Protein AF-A0A151RSN2-F1 (afdb_monomer_lite)

Sequence (93 aa):
MPSFWRNVVYILKVTTPLVKVLRLVDGKKKPSIGYIYEAMDKEKKASIKSFNNNETKYKAMFKIVNRRWDVQLHHPLRAAGHFLNPEMFYENP

Secondary structure (DSSP, 8-state):
-HHHHHHHHHHHHHHHHHHHHHHHHH-TTS-GGGTHHHHHHHHHHHHHHHTTT-GGGTHHHHHHHHHHIIIII--HHHHHHHHT-HHHH-S--

Radius of gyration: 15.26 Å; chains: 1; bounding box: 34×25×49 Å

Structure (mmCIF, N/CA/C/O backbone):
data_AF-A0A151RSN2-F1
#
_entry.id   AF-A0A151RSN2-F1
#
loop_
_atom_site.group_PDB
_atom_site.id
_atom_site.type_symbol
_atom_site.label_atom_id
_atom_site.label_alt_id
_atom_site.label_comp_id
_atom_site.label_asym_id
_atom_site.label_entity_id
_atom_site.label_seq_id
_atom_site.pdbx_PDB_ins_code
_atom_site.Cartn_x
_atom_site.Cartn_y
_atom_site.Cartn_z
_atom_site.occupancy
_atom_site.B_iso_or_equiv
_atom_site.auth_seq_id
_atom_site.auth_comp_id
_atom_site.auth_asym_id
_atom_site.auth_atom_id
_atom_site.pdbx_PDB_model_num
ATOM 1 N N . MET A 1 1 ? -18.308 -7.947 24.394 1.00 63.25 1 MET A N 1
ATOM 2 C CA . MET A 1 1 ? -18.075 -8.489 23.030 1.00 63.25 1 MET A CA 1
ATOM 3 C C . MET A 1 1 ? -18.074 -7.475 21.873 1.00 63.25 1 MET A C 1
ATOM 5 O O . MET A 1 1 ? -17.347 -7.736 20.920 1.00 63.25 1 MET A O 1
ATOM 9 N N . PRO A 1 2 ? -18.778 -6.321 21.896 1.00 80.00 2 PRO A N 1
ATOM 10 C CA . PRO A 1 2 ? -18.766 -5.374 20.765 1.00 80.00 2 PRO A CA 1
ATOM 11 C C . PRO A 1 2 ? -17.386 -4.796 20.411 1.00 80.00 2 PRO A C 1
ATOM 13 O O . PRO A 1 2 ? -17.152 -4.396 19.274 1.00 80.00 2 PRO A O 1
ATOM 16 N N . SER A 1 3 ? -16.472 -4.734 21.381 1.00 91.44 3 SER A N 1
ATOM 17 C CA . SER A 1 3 ? -15.090 -4.283 21.189 1.00 91.44 3 SER A CA 1
ATOM 18 C C . SER A 1 3 ? -14.249 -5.279 20.388 1.00 91.44 3 SER A C 1
ATOM 20 O O . SER A 1 3 ? -13.472 -4.859 19.536 1.00 91.44 3 SER A O 1
ATOM 22 N N . PHE A 1 4 ? -14.445 -6.585 20.600 1.00 93.62 4 PHE A N 1
ATOM 23 C CA . PHE A 1 4 ? -13.713 -7.634 19.891 1.00 93.62 4 PHE A CA 1
ATOM 24 C C . PHE A 1 4 ? -13.937 -7.536 18.379 1.00 93.62 4 PHE A C 1
ATOM 26 O O . PHE A 1 4 ? -12.990 -7.333 17.624 1.00 93.62 4 PHE A O 1
ATOM 33 N N . TRP A 1 5 ? -15.197 -7.567 17.938 1.00 95.38 5 TRP A N 1
ATOM 34 C CA . TRP A 1 5 ? -15.536 -7.490 16.513 1.00 95.38 5 TRP A CA 1
ATOM 35 C C . TRP A 1 5 ? -15.094 -6.179 15.865 1.00 95.38 5 TRP A C 1
ATOM 37 O O . TRP A 1 5 ? -14.630 -6.170 14.727 1.00 95.38 5 TRP A O 1
ATOM 47 N N . ARG A 1 6 ? -15.159 -5.069 16.606 1.00 91.44 6 ARG A N 1
ATOM 48 C CA . ARG A 1 6 ? -14.678 -3.765 16.132 1.00 91.44 6 ARG A CA 1
ATOM 49 C C . ARG A 1 6 ? -13.168 -3.777 15.883 1.00 91.44 6 ARG A C 1
ATOM 51 O O . ARG A 1 6 ? -12.722 -3.250 14.866 1.00 91.44 6 ARG A O 1
ATOM 58 N N . ASN A 1 7 ? -12.407 -4.423 16.766 1.00 91.44 7 ASN A N 1
ATOM 59 C CA . ASN A 1 7 ? -10.965 -4.601 16.610 1.00 91.44 7 ASN A CA 1
ATOM 60 C C . ASN A 1 7 ? -10.629 -5.553 15.457 1.00 91.44 7 ASN A C 1
ATOM 62 O O . ASN A 1 7 ? -9.719 -5.261 14.689 1.00 91.44 7 ASN A O 1
ATOM 66 N N . VAL A 1 8 ? -11.385 -6.641 15.277 1.00 93.94 8 VAL A N 1
ATOM 67 C CA . VAL A 1 8 ? -11.217 -7.550 14.129 1.00 93.94 8 VAL A CA 1
ATOM 68 C C . VAL A 1 8 ? -11.430 -6.803 12.812 1.00 93.94 8 VAL A C 1
ATOM 70 O O . VAL A 1 8 ? -10.574 -6.852 11.932 1.00 93.94 8 VAL A O 1
ATOM 73 N N . VAL A 1 9 ? -12.521 -6.040 12.691 1.00 91.06 9 VAL A N 1
ATOM 74 C CA . VAL A 1 9 ? -12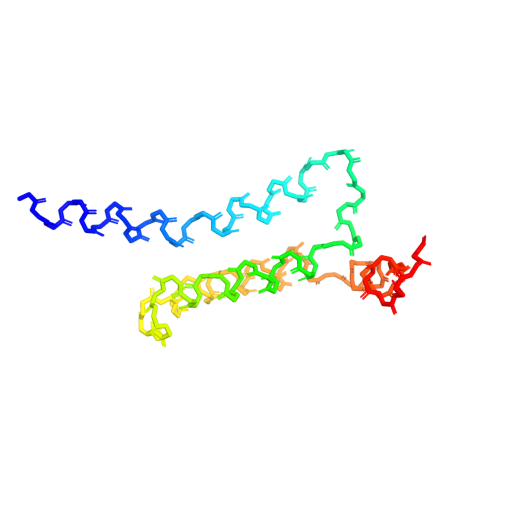.795 -5.219 11.500 1.00 91.06 9 VAL A CA 1
ATOM 75 C C . VAL A 1 9 ? -11.687 -4.194 11.271 1.00 91.06 9 VAL A C 1
ATOM 77 O O . VAL A 1 9 ? -11.266 -3.989 10.133 1.00 91.06 9 VAL A O 1
ATOM 80 N N . TYR A 1 10 ? -11.193 -3.559 12.335 1.00 89.81 10 TYR A N 1
ATOM 81 C CA . TYR A 1 10 ? -10.066 -2.639 12.243 1.00 89.81 10 TYR A CA 1
ATOM 82 C C . TYR A 1 10 ? -8.817 -3.336 11.691 1.00 89.81 10 TYR A C 1
ATOM 84 O O . TYR A 1 10 ? -8.274 -2.883 10.687 1.00 89.81 10 TYR A O 1
ATOM 92 N N . ILE A 1 11 ? -8.407 -4.465 12.277 1.00 89.88 11 ILE A N 1
ATOM 93 C CA . ILE A 1 11 ? -7.235 -5.230 11.832 1.00 89.88 11 ILE A CA 1
ATOM 94 C C . ILE A 1 11 ? -7.379 -5.612 10.360 1.00 89.88 11 ILE A C 1
ATOM 96 O O . ILE A 1 11 ? -6.463 -5.355 9.588 1.00 89.88 11 ILE A O 1
ATOM 100 N N . LEU A 1 12 ? -8.535 -6.138 9.945 1.00 90.62 12 LEU A N 1
ATOM 101 C CA . LEU A 1 12 ? -8.782 -6.514 8.552 1.00 90.62 12 LEU A CA 1
ATOM 102 C C . LEU A 1 12 ? -8.644 -5.325 7.594 1.00 90.62 12 LEU A C 1
ATOM 104 O O . LEU A 1 12 ? -8.005 -5.459 6.550 1.00 90.62 12 LEU A O 1
ATOM 108 N N . LYS A 1 13 ? -9.190 -4.155 7.947 1.00 87.44 13 LYS A N 1
ATOM 109 C CA . LYS A 1 13 ? -9.046 -2.934 7.135 1.00 87.44 13 LYS A CA 1
ATOM 110 C C . LYS A 1 13 ? -7.591 -2.480 7.016 1.00 87.44 13 LYS A C 1
ATOM 112 O O . LYS A 1 13 ? -7.201 -1.971 5.972 1.00 87.44 13 LYS A O 1
ATOM 117 N N . VAL A 1 14 ? -6.795 -2.683 8.064 1.00 85.25 14 VAL A N 1
ATOM 118 C CA . VAL A 1 14 ? -5.376 -2.308 8.104 1.00 85.25 14 VAL A CA 1
ATOM 119 C C . VAL A 1 14 ? -4.489 -3.306 7.346 1.00 85.25 14 VAL A C 1
ATOM 121 O O . VAL A 1 14 ? -3.562 -2.892 6.653 1.00 85.25 14 VAL A O 1
ATOM 124 N N . THR A 1 15 ? -4.743 -4.612 7.459 1.00 85.31 15 THR A N 1
ATOM 125 C CA . THR A 1 15 ? -3.856 -5.661 6.922 1.00 85.31 15 THR A CA 1
ATOM 126 C C . THR A 1 15 ? -4.186 -6.070 5.491 1.00 85.31 15 THR A C 1
ATOM 128 O O . THR A 1 15 ? -3.274 -6.412 4.739 1.00 85.31 15 THR A O 1
ATOM 131 N N . THR A 1 16 ? -5.455 -6.002 5.076 1.00 86.44 16 THR A N 1
ATOM 132 C CA . THR A 1 16 ? -5.879 -6.390 3.717 1.00 86.44 16 THR A CA 1
ATOM 133 C C . THR A 1 16 ? -5.117 -5.645 2.610 1.00 86.44 16 THR A C 1
ATOM 135 O O . THR A 1 16 ? -4.639 -6.316 1.692 1.00 86.44 16 THR A O 1
ATOM 138 N N . PRO A 1 17 ? -4.934 -4.309 2.679 1.00 83.19 17 PRO A N 1
ATOM 139 C CA . PRO A 1 17 ? -4.161 -3.572 1.677 1.00 83.19 17 PRO A CA 1
ATOM 140 C C . PRO A 1 17 ? -2.716 -4.083 1.562 1.00 83.19 17 PRO A C 1
ATOM 142 O O . PRO A 1 17 ? -2.206 -4.295 0.464 1.00 83.19 17 PRO A O 1
ATOM 145 N N . LEU A 1 18 ? -2.073 -4.374 2.700 1.00 81.62 18 LEU A N 1
ATOM 146 C CA . LEU A 1 18 ? -0.698 -4.875 2.744 1.00 81.62 18 LEU A CA 1
ATOM 147 C C . LEU A 1 18 ? -0.571 -6.257 2.090 1.00 81.62 18 LEU A C 1
ATOM 149 O O . LEU A 1 18 ? 0.322 -6.478 1.274 1.00 81.62 18 LEU A O 1
ATOM 153 N N . VAL A 1 19 ? -1.484 -7.176 2.416 1.00 86.81 19 VAL A N 1
ATOM 154 C CA . VAL A 1 19 ? -1.489 -8.534 1.849 1.00 86.81 19 VAL A CA 1
ATOM 155 C C . VAL A 1 19 ? -1.684 -8.497 0.333 1.00 86.81 19 VAL A C 1
ATOM 157 O O . VAL A 1 19 ? -1.041 -9.262 -0.382 1.00 86.81 19 VAL A O 1
ATOM 160 N N . LYS A 1 20 ? -2.524 -7.591 -0.180 1.00 84.69 20 LYS A N 1
ATOM 161 C CA . LYS A 1 20 ? -2.736 -7.436 -1.626 1.00 84.69 20 LYS A CA 1
ATOM 162 C C . LYS A 1 20 ? -1.484 -6.957 -2.360 1.00 84.69 20 LYS A C 1
ATOM 164 O O . LYS A 1 20 ? -1.139 -7.553 -3.379 1.00 84.69 20 LYS A O 1
ATOM 169 N N . VAL A 1 21 ? -0.780 -5.951 -1.830 1.00 83.00 21 VAL A N 1
ATOM 170 C CA . VAL A 1 21 ? 0.493 -5.486 -2.412 1.00 83.00 21 VAL A CA 1
ATOM 171 C C . VAL A 1 21 ? 1.529 -6.610 -2.402 1.00 83.00 21 VAL A C 1
ATOM 173 O O . VAL A 1 21 ? 2.139 -6.888 -3.430 1.00 83.00 21 VAL A O 1
ATOM 176 N N . LEU A 1 22 ? 1.691 -7.310 -1.274 1.00 82.69 22 LEU A N 1
ATOM 177 C CA . LEU A 1 22 ? 2.649 -8.416 -1.162 1.00 82.69 22 LEU A CA 1
ATOM 178 C C . LEU A 1 22 ? 2.341 -9.551 -2.144 1.00 82.69 22 LEU A C 1
ATOM 180 O O . LEU A 1 22 ? 3.245 -10.055 -2.805 1.00 82.69 22 LEU A O 1
ATOM 184 N N . ARG A 1 23 ? 1.062 -9.906 -2.303 1.00 85.12 23 ARG A N 1
ATOM 185 C CA . ARG A 1 23 ? 0.632 -10.950 -3.241 1.00 85.12 23 ARG A CA 1
ATOM 186 C C . ARG A 1 23 ? 0.908 -10.582 -4.700 1.00 85.12 23 ARG A C 1
ATOM 188 O O . ARG A 1 23 ? 1.168 -11.473 -5.501 1.00 85.12 23 ARG A O 1
ATOM 195 N N . LEU A 1 24 ? 0.862 -9.296 -5.048 1.00 81.88 24 LEU A N 1
ATOM 196 C CA . LEU A 1 24 ? 1.233 -8.813 -6.380 1.00 81.88 24 LEU A CA 1
ATOM 197 C C . LEU A 1 24 ? 2.749 -8.880 -6.612 1.00 81.88 24 LEU A C 1
ATOM 199 O O . LEU A 1 24 ? 3.178 -9.184 -7.719 1.00 81.88 24 LEU A O 1
ATOM 203 N N . VAL A 1 25 ? 3.556 -8.641 -5.575 1.00 74.81 25 VAL A N 1
ATOM 204 C CA . VAL A 1 25 ? 5.022 -8.738 -5.665 1.00 74.81 25 VAL A CA 1
ATOM 205 C C . VAL A 1 25 ? 5.501 -10.184 -5.778 1.00 74.81 25 VAL A C 1
ATOM 207 O O . VAL A 1 25 ? 6.426 -10.452 -6.543 1.00 74.81 25 VAL A O 1
ATOM 210 N N . ASP A 1 26 ? 4.864 -11.098 -5.045 1.00 79.38 26 ASP A N 1
ATOM 211 C CA . ASP A 1 26 ? 5.221 -12.524 -4.993 1.00 79.38 26 ASP A CA 1
ATOM 212 C C . ASP A 1 26 ? 4.566 -13.355 -6.116 1.00 79.38 26 ASP A C 1
ATOM 214 O O . ASP A 1 26 ? 5.009 -14.448 -6.477 1.00 79.38 26 ASP A O 1
ATOM 218 N N . GLY A 1 27 ? 3.497 -12.828 -6.717 1.00 72.31 27 GLY A N 1
ATOM 219 C CA . GLY A 1 27 ? 2.777 -13.469 -7.807 1.00 72.31 27 GLY A CA 1
ATOM 220 C C . GLY A 1 27 ? 3.613 -13.546 -9.083 1.00 72.31 27 GLY A C 1
ATOM 221 O O . GLY A 1 27 ? 3.530 -12.662 -9.926 1.00 72.31 27 GLY A O 1
ATOM 222 N N . LYS A 1 28 ? 4.327 -14.659 -9.292 1.00 65.81 28 LYS A N 1
ATOM 223 C CA . LYS A 1 28 ? 5.157 -14.953 -10.486 1.00 65.81 28 LYS A CA 1
ATOM 224 C C . LYS A 1 28 ? 4.426 -14.904 -11.846 1.00 65.81 28 LYS A C 1
ATOM 226 O O . LYS A 1 28 ? 5.042 -15.164 -12.871 1.00 65.81 28 LYS A O 1
ATOM 231 N N . LYS A 1 29 ? 3.116 -14.621 -11.872 1.00 69.69 29 LYS A N 1
ATOM 232 C CA . LYS A 1 29 ? 2.281 -14.597 -13.087 1.00 69.69 29 LYS A CA 1
ATOM 233 C C . LYS A 1 29 ? 2.463 -13.335 -13.937 1.00 69.69 29 LYS A C 1
ATOM 235 O O . LYS A 1 29 ? 2.278 -13.414 -15.144 1.00 69.69 29 LYS A O 1
ATOM 240 N N . LYS A 1 30 ? 2.782 -12.186 -13.330 1.00 69.38 30 LYS A N 1
ATOM 241 C CA . LYS A 1 30 ? 3.071 -10.923 -14.033 1.00 69.38 30 LYS A CA 1
ATOM 242 C C . LYS A 1 30 ? 4.352 -10.299 -13.463 1.00 69.38 30 LYS A C 1
ATOM 244 O O . LYS A 1 30 ? 4.605 -10.466 -12.270 1.00 69.38 30 LYS A O 1
ATOM 249 N N . PRO A 1 31 ? 5.154 -9.569 -14.261 1.00 72.56 31 PRO A N 1
ATOM 250 C CA . PRO A 1 31 ? 6.344 -8.891 -13.755 1.00 72.56 31 PRO A CA 1
ATOM 251 C C . PRO A 1 31 ? 5.956 -7.844 -12.706 1.00 72.56 31 PRO A C 1
ATOM 253 O O . PRO A 1 31 ? 5.399 -6.801 -13.033 1.00 72.56 31 PRO A O 1
ATOM 256 N N . SER A 1 32 ? 6.259 -8.092 -11.432 1.00 77.88 32 SER A N 1
ATOM 257 C CA . SER A 1 32 ? 5.869 -7.191 -10.337 1.00 77.88 32 SER A CA 1
ATOM 258 C C . SER A 1 32 ? 6.529 -5.809 -10.413 1.00 77.88 32 SER A C 1
ATOM 260 O O . SER A 1 32 ? 5.973 -4.823 -9.928 1.00 77.88 32 SER A O 1
ATOM 262 N N . ILE A 1 33 ? 7.688 -5.729 -11.070 1.00 82.50 33 ILE A N 1
ATOM 263 C CA . ILE A 1 33 ? 8.503 -4.521 -11.237 1.00 82.50 33 ILE A CA 1
ATOM 264 C C . ILE A 1 33 ? 7.717 -3.352 -11.862 1.00 82.50 33 ILE A C 1
ATOM 266 O O . ILE A 1 33 ? 7.899 -2.224 -11.417 1.00 82.50 33 ILE A O 1
ATOM 270 N N . GLY A 1 34 ? 6.812 -3.604 -12.816 1.00 84.81 34 GLY A N 1
ATOM 271 C CA . GLY A 1 34 ? 6.053 -2.549 -13.510 1.00 84.81 34 GLY A CA 1
ATOM 272 C C . GLY A 1 34 ? 4.772 -2.072 -12.815 1.00 84.81 34 GLY A C 1
ATOM 273 O O . GLY A 1 34 ? 4.176 -1.077 -13.222 1.00 84.81 34 GLY A O 1
ATOM 274 N N . TYR A 1 35 ? 4.328 -2.774 -11.770 1.00 86.06 35 TYR A N 1
ATOM 275 C CA . TYR A 1 35 ? 2.993 -2.587 -11.182 1.00 86.06 35 TYR A CA 1
ATOM 276 C C . TYR A 1 35 ? 3.027 -2.250 -9.693 1.00 86.06 35 TYR A C 1
ATOM 278 O O . TYR A 1 35 ? 2.013 -1.856 -9.122 1.00 86.06 35 TYR A O 1
ATOM 286 N N . ILE A 1 36 ? 4.178 -2.416 -9.039 1.00 86.75 36 ILE A N 1
ATOM 287 C CA . ILE A 1 36 ? 4.288 -2.293 -7.585 1.00 86.75 36 ILE A CA 1
ATOM 288 C C . ILE A 1 36 ? 3.954 -0.883 -7.068 1.00 86.75 36 ILE A C 1
ATOM 290 O O . ILE A 1 36 ? 3.355 -0.760 -6.000 1.00 86.75 36 ILE A O 1
ATOM 294 N N . TYR A 1 37 ? 4.296 0.165 -7.825 1.00 88.38 37 TYR A N 1
ATOM 295 C CA . TYR A 1 37 ? 3.980 1.556 -7.477 1.00 88.38 37 TYR A CA 1
ATOM 296 C C . TYR A 1 37 ? 2.474 1.820 -7.551 1.00 88.38 37 TYR A C 1
ATOM 298 O O . TYR A 1 37 ? 1.885 2.252 -6.560 1.00 88.38 37 TYR A O 1
ATOM 306 N N . GLU A 1 38 ? 1.844 1.463 -8.671 1.00 88.25 38 GLU A N 1
ATOM 307 C CA . GLU A 1 38 ?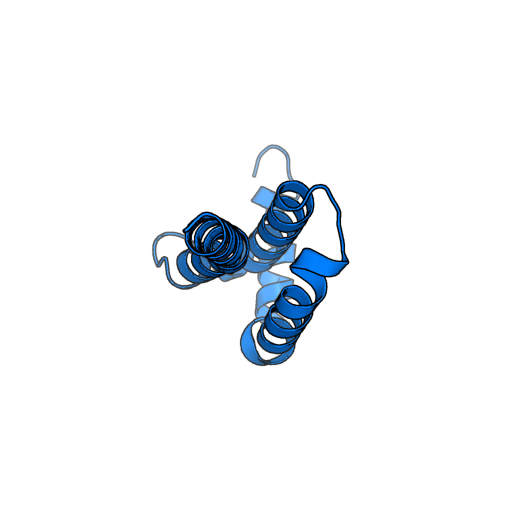 0.396 1.602 -8.866 1.00 88.25 38 GLU A CA 1
ATOM 308 C C . GLU A 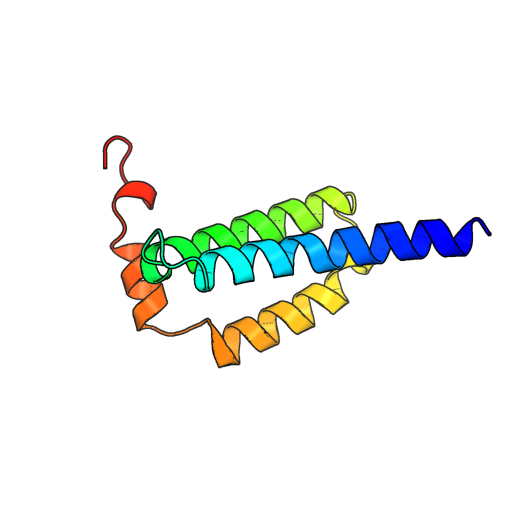1 38 ? -0.397 0.801 -7.823 1.00 88.25 38 GLU A C 1
ATOM 310 O O . GLU A 1 38 ? -1.332 1.301 -7.199 1.00 88.25 38 GLU A O 1
ATOM 315 N N . ALA A 1 39 ? 0.019 -0.441 -7.555 1.00 88.75 39 ALA A N 1
ATOM 316 C CA . ALA A 1 39 ? -0.609 -1.282 -6.543 1.00 88.75 39 ALA A CA 1
ATOM 317 C C . ALA A 1 39 ? -0.510 -0.663 -5.140 1.00 88.75 39 ALA A C 1
ATOM 319 O O . ALA A 1 39 ? -1.490 -0.657 -4.395 1.00 88.75 39 ALA A O 1
ATOM 320 N N . MET A 1 40 ? 0.658 -0.121 -4.779 1.00 89.69 40 MET A N 1
ATOM 321 C CA . MET A 1 40 ? 0.860 0.539 -3.491 1.00 89.69 40 MET A CA 1
ATOM 322 C C . MET A 1 40 ? -0.026 1.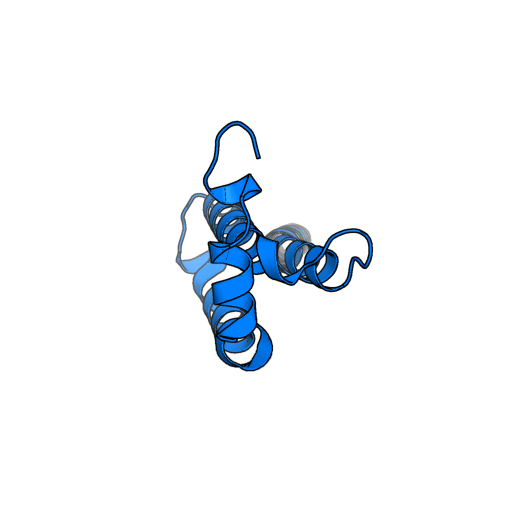783 -3.346 1.00 89.69 40 MET A C 1
ATOM 324 O O . MET A 1 40 ? -0.656 1.965 -2.302 1.00 89.69 40 MET A O 1
ATOM 328 N N . ASP A 1 41 ? -0.099 2.627 -4.376 1.00 90.00 41 ASP A N 1
ATOM 329 C CA . ASP A 1 41 ? -0.932 3.832 -4.360 1.00 90.00 41 ASP A CA 1
ATOM 330 C C . ASP A 1 41 ? -2.430 3.494 -4.275 1.00 90.00 41 ASP A C 1
ATOM 332 O O . ASP A 1 41 ? -3.144 3.991 -3.394 1.00 90.00 41 ASP A O 1
ATOM 336 N N . LYS A 1 42 ? -2.896 2.558 -5.108 1.00 91.06 42 LYS A N 1
ATOM 337 C CA . LYS A 1 42 ? -4.282 2.076 -5.105 1.00 91.06 42 LYS A CA 1
ATOM 338 C C . LYS A 1 42 ? -4.701 1.530 -3.743 1.00 91.06 42 LYS A C 1
ATOM 340 O O . LYS A 1 42 ? -5.772 1.879 -3.240 1.00 91.06 42 LYS A O 1
ATOM 345 N N . GLU A 1 43 ? -3.870 0.693 -3.126 1.00 90.50 43 GLU A N 1
ATOM 346 C CA . GLU A 1 43 ? -4.180 0.082 -1.832 1.00 90.50 43 GLU A CA 1
ATOM 347 C C . GLU A 1 43 ? -4.129 1.105 -0.682 1.00 90.50 43 GLU A C 1
ATOM 349 O O . GLU A 1 43 ? -4.989 1.073 0.206 1.00 90.50 43 GLU A O 1
ATOM 354 N N . LYS A 1 44 ? -3.225 2.097 -0.731 1.00 89.75 44 LYS A N 1
ATOM 355 C CA . LYS A 1 44 ? -3.251 3.248 0.192 1.00 89.75 44 LYS A CA 1
ATOM 356 C C . LYS A 1 44 ? -4.555 4.041 0.053 1.00 89.75 44 LYS A C 1
ATOM 358 O O . LYS A 1 44 ? -5.244 4.262 1.052 1.00 89.75 44 LYS A O 1
ATOM 363 N N . LYS A 1 45 ? -4.958 4.410 -1.167 1.00 91.75 45 LYS A N 1
ATOM 364 C CA . LYS A 1 45 ? -6.220 5.132 -1.427 1.00 91.75 45 LYS A CA 1
ATOM 365 C C . LYS A 1 45 ? -7.445 4.338 -0.959 1.00 91.75 45 LYS A C 1
ATOM 367 O O . LYS A 1 45 ? -8.346 4.905 -0.337 1.00 91.75 45 LYS A O 1
ATOM 372 N N . ALA A 1 46 ? -7.473 3.027 -1.199 1.00 90.56 46 ALA A N 1
ATOM 373 C CA . ALA A 1 46 ? -8.545 2.149 -0.731 1.00 90.56 46 ALA A CA 1
ATOM 374 C C . ALA A 1 46 ? -8.618 2.095 0.805 1.00 90.56 46 ALA A C 1
ATOM 376 O O . ALA A 1 46 ? -9.707 2.199 1.376 1.00 90.56 46 ALA A O 1
ATOM 377 N N . SER A 1 47 ? -7.468 2.007 1.481 1.00 88.88 47 SER A N 1
ATOM 378 C CA . SER A 1 47 ? -7.399 2.043 2.944 1.00 88.88 47 SER A CA 1
ATOM 379 C C . SER A 1 47 ? -7.956 3.353 3.504 1.00 88.88 47 SER A C 1
ATOM 381 O O . SER A 1 47 ? -8.787 3.312 4.411 1.00 88.88 47 SER A O 1
ATOM 383 N N . ILE A 1 48 ? -7.550 4.504 2.954 1.00 92.06 48 ILE A N 1
ATOM 384 C CA . ILE A 1 48 ? -8.031 5.832 3.376 1.00 92.06 48 ILE A CA 1
ATOM 385 C C . ILE A 1 48 ? -9.564 5.898 3.290 1.00 92.06 48 ILE A C 1
ATOM 387 O O . ILE A 1 48 ? -10.232 6.240 4.271 1.00 92.06 48 ILE A O 1
ATOM 391 N N . LYS A 1 49 ? -10.130 5.466 2.154 1.00 92.00 49 LYS A N 1
ATOM 392 C CA . LYS A 1 49 ? -11.585 5.403 1.953 1.00 92.00 49 LYS A CA 1
ATOM 393 C C . LYS A 1 49 ? -12.268 4.476 2.962 1.00 92.00 49 LYS A C 1
ATOM 395 O O . LYS A 1 49 ? -13.299 4.839 3.516 1.00 92.00 49 LYS A O 1
ATOM 400 N N . SER A 1 50 ? -11.676 3.320 3.276 1.00 90.50 50 SER A N 1
ATOM 401 C CA . SER A 1 50 ? -12.248 2.357 4.234 1.00 90.50 50 SER A CA 1
ATOM 402 C C . SER A 1 50 ? -12.370 2.894 5.671 1.00 90.50 50 SER A C 1
ATOM 404 O O . SER A 1 50 ? -13.172 2.384 6.466 1.00 90.50 50 SER A O 1
ATOM 406 N N . PHE A 1 51 ? -11.586 3.923 6.002 1.00 91.81 51 PHE A N 1
ATOM 407 C CA . PHE A 1 51 ? -11.611 4.633 7.280 1.00 91.81 51 PHE A CA 1
ATOM 408 C C . PHE A 1 51 ? -12.369 5.960 7.219 1.00 91.81 51 PHE A C 1
ATOM 410 O O . PHE A 1 51 ? -12.278 6.745 8.164 1.00 91.81 51 PHE A O 1
ATOM 417 N N . ASN A 1 52 ? -13.134 6.202 6.151 1.00 94.06 52 ASN A N 1
ATOM 418 C CA . ASN A 1 52 ? -13.871 7.444 5.920 1.00 94.06 52 ASN A CA 1
ATOM 419 C C . ASN A 1 52 ? -12.954 8.675 6.000 1.00 94.06 52 ASN A C 1
ATOM 421 O O . ASN A 1 52 ? -13.311 9.674 6.618 1.00 94.06 52 ASN A O 1
ATOM 425 N N . ASN A 1 53 ? -11.741 8.573 5.444 1.00 93.75 53 ASN A N 1
ATOM 426 C CA . ASN A 1 53 ? -10.723 9.629 5.464 1.00 93.75 53 ASN A CA 1
ATOM 427 C C . ASN A 1 53 ? -10.285 10.080 6.875 1.00 93.75 53 ASN A C 1
ATOM 429 O O . ASN A 1 53 ? -9.669 11.130 7.028 1.00 93.75 53 ASN A O 1
ATOM 433 N N . ASN A 1 54 ? -10.568 9.296 7.922 1.00 94.12 54 ASN A N 1
ATOM 434 C CA . ASN A 1 54 ? -10.132 9.623 9.275 1.00 94.12 54 ASN A CA 1
ATOM 435 C C . ASN A 1 54 ? -8.662 9.223 9.481 1.00 94.12 54 ASN A C 1
ATOM 437 O O . ASN A 1 54 ? -8.364 8.068 9.802 1.00 94.12 54 ASN A O 1
ATOM 441 N N . GLU A 1 55 ? -7.761 10.194 9.327 1.00 92.62 55 GLU A N 1
ATOM 442 C CA . GLU A 1 55 ? -6.306 10.009 9.399 1.00 92.62 55 GLU A CA 1
ATOM 443 C C . GLU A 1 55 ? -5.847 9.283 10.667 1.00 92.62 55 GLU A C 1
ATOM 445 O O . GLU A 1 55 ? -4.995 8.392 10.602 1.00 92.62 55 GLU A O 1
ATOM 450 N N . THR A 1 56 ? -6.463 9.584 11.814 1.00 93.38 56 THR A N 1
ATOM 451 C CA . THR A 1 56 ? -6.089 8.988 13.108 1.00 93.38 56 THR A CA 1
ATOM 452 C C . THR A 1 56 ? -6.177 7.460 13.109 1.00 93.38 56 THR A C 1
ATOM 454 O O . THR A 1 56 ? -5.445 6.805 13.848 1.00 93.38 56 THR A O 1
ATOM 457 N N . LYS A 1 57 ? -7.017 6.875 12.242 1.00 89.50 57 LYS A N 1
ATOM 458 C CA . LYS A 1 57 ? -7.234 5.426 12.157 1.00 89.50 57 LYS A CA 1
ATOM 459 C C . LYS A 1 57 ? -6.226 4.687 11.277 1.00 89.50 57 LYS A C 1
ATOM 461 O O . LYS A 1 57 ? -6.094 3.481 11.433 1.00 89.50 57 LYS A O 1
ATOM 466 N N . TYR A 1 58 ? -5.527 5.357 10.358 1.00 88.31 58 TYR A N 1
ATOM 467 C CA . TYR A 1 58 ? -4.599 4.682 9.431 1.00 88.31 58 TYR A CA 1
ATOM 468 C C . TYR A 1 58 ? -3.166 5.216 9.465 1.00 88.31 58 TYR A C 1
ATOM 470 O O . TYR A 1 58 ? -2.261 4.535 8.982 1.00 88.31 58 TYR A O 1
ATOM 478 N N . LYS A 1 59 ? -2.919 6.382 10.075 1.00 91.31 59 LYS A N 1
ATOM 479 C CA . LYS A 1 59 ? -1.597 7.030 10.131 1.00 91.31 59 LYS A CA 1
ATOM 480 C C . LYS A 1 59 ? -0.486 6.112 10.634 1.00 91.31 59 LYS A C 1
ATOM 482 O O . LYS A 1 59 ? 0.582 6.037 10.028 1.00 91.31 59 LYS A O 1
ATOM 487 N N . ALA A 1 60 ? -0.736 5.393 11.729 1.00 88.56 60 ALA A N 1
ATOM 488 C CA . ALA A 1 60 ? 0.249 4.488 12.317 1.00 88.56 60 ALA A CA 1
ATOM 489 C C . ALA A 1 60 ? 0.616 3.341 11.362 1.00 88.56 60 ALA A C 1
ATOM 491 O O . ALA A 1 60 ? 1.795 3.024 11.206 1.00 88.56 60 ALA A O 1
ATOM 492 N N . MET A 1 61 ? -0.370 2.767 10.664 1.00 85.75 61 MET A N 1
ATOM 493 C CA . MET A 1 61 ? -0.099 1.751 9.648 1.00 85.75 61 MET A CA 1
ATOM 494 C C . MET A 1 61 ? 0.659 2.337 8.461 1.00 85.75 61 MET A C 1
ATOM 496 O O . MET A 1 61 ? 1.650 1.751 8.036 1.00 85.75 61 MET A O 1
ATOM 500 N N . PHE A 1 62 ? 0.265 3.513 7.973 1.00 89.81 62 PHE A N 1
ATOM 501 C CA . PHE A 1 62 ? 0.939 4.163 6.849 1.00 89.81 62 PHE A CA 1
ATOM 502 C C . PHE A 1 62 ? 2.407 4.440 7.164 1.00 89.81 62 PHE A C 1
ATOM 504 O O . PHE A 1 62 ? 3.261 4.232 6.309 1.00 89.81 62 PHE A O 1
ATOM 511 N N . LYS A 1 63 ? 2.727 4.811 8.409 1.00 91.38 63 LYS A N 1
ATOM 512 C CA . LYS A 1 63 ? 4.114 4.953 8.868 1.00 91.38 63 LYS A CA 1
ATOM 513 C C . LYS A 1 63 ? 4.900 3.641 8.749 1.00 91.38 63 LYS A C 1
ATOM 515 O O . LYS A 1 63 ? 6.044 3.658 8.304 1.00 91.38 63 LYS A O 1
ATOM 520 N N . ILE A 1 64 ? 4.300 2.510 9.121 1.00 86.31 64 ILE A N 1
ATOM 521 C CA . ILE A 1 64 ? 4.934 1.186 9.004 1.00 86.31 64 ILE A CA 1
ATOM 522 C C . ILE A 1 64 ? 5.107 0.801 7.531 1.00 86.31 64 ILE A C 1
ATOM 524 O O . ILE A 1 64 ? 6.193 0.375 7.139 1.00 86.31 64 ILE A O 1
ATOM 528 N N . VAL A 1 65 ? 4.066 0.984 6.714 1.00 84.94 65 VAL A N 1
ATOM 529 C CA . VAL A 1 65 ? 4.089 0.677 5.278 1.00 84.94 65 VAL A CA 1
ATOM 530 C C . VAL A 1 65 ? 5.128 1.524 4.556 1.00 84.94 65 VAL A C 1
ATOM 532 O O . VAL A 1 65 ? 5.936 0.965 3.827 1.00 84.94 65 VAL A O 1
ATOM 535 N N . ASN A 1 66 ? 5.167 2.835 4.799 1.00 88.56 66 ASN A N 1
ATOM 536 C CA . ASN A 1 66 ? 6.155 3.732 4.199 1.00 88.56 66 ASN A CA 1
ATOM 537 C C . ASN A 1 66 ? 7.576 3.341 4.607 1.00 88.56 66 ASN A C 1
ATOM 539 O O . ASN A 1 66 ? 8.431 3.183 3.749 1.00 88.56 66 ASN A O 1
ATOM 543 N N . ARG A 1 67 ? 7.814 3.041 5.890 1.00 89.75 67 ARG A N 1
ATOM 544 C CA . ARG A 1 67 ? 9.135 2.575 6.332 1.00 89.75 67 ARG A CA 1
ATOM 545 C C . ARG A 1 67 ? 9.570 1.289 5.620 1.00 89.75 67 ARG A C 1
ATOM 547 O O . ARG A 1 67 ? 10.736 1.143 5.273 1.00 89.75 67 ARG A O 1
ATOM 554 N N . ARG A 1 68 ? 8.660 0.328 5.433 1.00 84.06 68 ARG A N 1
ATOM 555 C CA . ARG A 1 68 ? 8.962 -0.914 4.699 1.00 84.06 68 ARG A CA 1
ATOM 556 C C . ARG A 1 68 ? 9.152 -0.655 3.210 1.00 84.06 68 ARG A C 1
ATOM 558 O O . ARG A 1 68 ? 10.044 -1.247 2.613 1.00 84.06 68 ARG A O 1
ATOM 565 N N . TRP A 1 69 ? 8.349 0.238 2.643 1.00 85.88 69 TRP A N 1
ATOM 566 C CA . TRP A 1 69 ? 8.474 0.692 1.270 1.00 85.88 69 TRP A CA 1
ATOM 567 C C . TRP A 1 69 ? 9.868 1.261 1.019 1.00 85.88 69 TRP A C 1
ATOM 569 O O . TRP A 1 69 ? 10.582 0.706 0.195 1.00 85.88 69 TRP A O 1
ATOM 579 N N . ASP A 1 70 ? 10.295 2.251 1.799 1.00 87.62 70 ASP A N 1
ATOM 580 C CA . ASP A 1 70 ? 11.574 2.945 1.614 1.00 87.62 70 ASP A CA 1
ATOM 581 C C . ASP A 1 70 ? 12.784 2.008 1.726 1.00 87.62 70 ASP A C 1
ATOM 583 O O . ASP A 1 70 ? 13.757 2.158 0.996 1.00 87.62 70 ASP A O 1
ATOM 587 N N . VAL A 1 71 ? 12.719 1.012 2.617 1.00 85.50 71 VAL A N 1
ATOM 588 C CA . VAL A 1 71 ? 13.837 0.082 2.853 1.00 85.50 71 VAL A CA 1
ATOM 589 C C . VAL A 1 71 ? 13.863 -1.078 1.855 1.00 85.50 71 VAL A C 1
ATOM 591 O O . VAL A 1 71 ? 14.938 -1.554 1.503 1.00 85.50 71 VAL A O 1
ATOM 594 N N . GLN A 1 72 ? 12.702 -1.597 1.445 1.00 78.12 72 GLN A N 1
ATOM 595 C CA . GLN A 1 72 ? 12.625 -2.888 0.744 1.00 78.12 72 GLN A CA 1
ATOM 596 C C . GLN A 1 72 ? 12.066 -2.795 -0.669 1.00 78.12 72 GLN A C 1
ATOM 598 O O . GLN A 1 72 ? 12.432 -3.618 -1.508 1.00 78.12 72 GLN A O 1
ATOM 603 N N . LEU A 1 73 ? 11.144 -1.866 -0.929 1.00 76.50 73 LEU A N 1
ATOM 604 C CA . LEU A 1 73 ? 10.353 -1.825 -2.162 1.00 76.50 73 LEU A CA 1
ATOM 605 C C . LEU A 1 73 ? 10.709 -0.641 -3.069 1.00 76.50 73 LEU A C 1
ATOM 607 O O . LEU A 1 73 ? 10.680 -0.791 -4.289 1.00 76.50 73 LEU A O 1
ATOM 611 N N . HIS A 1 74 ? 11.130 0.479 -2.490 1.00 79.88 74 HIS A N 1
ATOM 612 C CA . HIS A 1 74 ? 11.505 1.714 -3.162 1.00 79.88 74 HIS A CA 1
ATOM 613 C C . HIS A 1 74 ? 12.928 1.624 -3.727 1.00 79.88 74 HIS A C 1
ATOM 615 O O . HIS A 1 74 ? 13.895 2.095 -3.134 1.00 79.88 74 HIS A O 1
ATOM 621 N N . HIS A 1 75 ? 13.061 0.961 -4.876 1.00 84.94 75 HIS A N 1
ATOM 622 C CA . HIS A 1 75 ? 14.335 0.789 -5.571 1.00 84.94 75 HIS A CA 1
ATOM 623 C C . HIS A 1 75 ? 14.264 1.441 -6.960 1.00 84.94 75 HIS A C 1
ATOM 625 O O . HIS A 1 75 ? 13.262 1.222 -7.649 1.00 84.94 75 HIS A O 1
ATOM 631 N N . PRO A 1 76 ? 15.310 2.154 -7.428 1.00 88.00 76 PRO A N 1
ATOM 632 C CA . PRO A 1 76 ? 15.314 2.807 -8.742 1.00 88.00 76 PRO A CA 1
ATOM 633 C C . PRO A 1 76 ? 14.899 1.884 -9.894 1.00 88.00 76 PRO A C 1
ATOM 635 O O . PRO A 1 76 ? 14.132 2.280 -10.761 1.00 88.00 76 PRO A O 1
ATOM 638 N N . LEU A 1 77 ? 15.312 0.613 -9.849 1.00 86.94 77 LEU A N 1
ATOM 639 C CA . LEU A 1 77 ? 14.900 -0.404 -10.826 1.00 86.94 77 LEU A CA 1
ATOM 640 C C . LEU A 1 77 ? 13.374 -0.595 -10.910 1.00 86.94 77 LEU A C 1
ATOM 642 O O . LEU A 1 77 ? 12.828 -0.759 -11.995 1.00 86.94 77 LEU A O 1
ATOM 646 N N . ARG A 1 78 ? 12.674 -0.579 -9.771 1.00 84.69 78 ARG A N 1
ATOM 647 C CA . ARG A 1 78 ? 11.210 -0.711 -9.731 1.00 84.69 78 ARG A CA 1
ATOM 648 C C . ARG A 1 78 ? 10.518 0.579 -10.159 1.00 84.69 78 ARG A C 1
ATOM 650 O O . ARG A 1 78 ? 9.476 0.509 -10.794 1.00 84.69 78 ARG A O 1
ATOM 657 N N . ALA A 1 79 ? 11.104 1.737 -9.853 1.00 87.12 79 ALA A N 1
ATOM 658 C CA . ALA A 1 79 ? 10.609 3.019 -10.352 1.00 87.12 79 ALA A CA 1
ATOM 659 C C . ALA A 1 79 ? 10.699 3.085 -11.884 1.00 87.12 79 ALA A C 1
ATOM 661 O O . ALA A 1 79 ? 9.710 3.383 -12.546 1.00 87.12 79 ALA A O 1
ATOM 662 N N . ALA A 1 80 ? 11.857 2.722 -12.443 1.00 90.31 80 ALA A N 1
ATOM 663 C CA . ALA A 1 80 ? 12.063 2.642 -13.885 1.00 90.31 80 ALA A CA 1
ATOM 664 C C . ALA A 1 80 ? 11.114 1.626 -14.530 1.00 90.31 80 ALA A C 1
ATOM 666 O O . ALA A 1 80 ? 10.480 1.925 -15.533 1.00 90.31 80 ALA A O 1
ATOM 667 N N . GLY A 1 81 ? 10.958 0.450 -13.920 1.00 89.12 81 GLY A N 1
ATOM 668 C CA . GLY A 1 81 ? 10.024 -0.563 -14.394 1.00 89.12 81 GLY A CA 1
ATOM 669 C C . GLY A 1 81 ? 8.572 -0.095 -14.433 1.00 89.12 81 GLY A C 1
ATOM 670 O O . GLY A 1 81 ? 7.864 -0.407 -15.384 1.00 89.12 81 GLY A O 1
ATOM 671 N N . HIS A 1 82 ? 8.130 0.658 -13.424 1.00 88.62 82 HIS A N 1
ATOM 672 C CA . HIS A 1 82 ? 6.807 1.275 -13.431 1.00 88.62 82 HIS A CA 1
ATOM 673 C C . HIS A 1 82 ? 6.683 2.337 -14.525 1.00 88.62 82 HIS A C 1
ATOM 675 O O . HIS A 1 82 ? 5.728 2.292 -15.289 1.00 88.62 82 HIS A O 1
ATOM 681 N N . PHE A 1 83 ? 7.659 3.242 -14.637 1.00 88.38 83 PHE A N 1
ATOM 682 C CA . PHE A 1 83 ? 7.670 4.306 -15.646 1.00 88.38 83 PHE A CA 1
ATOM 683 C C . PHE A 1 83 ? 7.628 3.765 -17.083 1.00 88.38 83 PHE A C 1
ATOM 685 O O . PHE A 1 83 ? 6.941 4.312 -17.936 1.00 88.38 83 PHE A O 1
ATOM 692 N N . LEU A 1 84 ? 8.341 2.669 -17.341 1.00 89.31 84 LEU A N 1
ATOM 693 C CA . LEU A 1 84 ? 8.422 2.032 -18.655 1.00 89.31 84 LEU A CA 1
ATOM 694 C C . LEU A 1 84 ? 7.263 1.065 -18.941 1.00 89.31 84 LEU A C 1
ATOM 696 O O . LEU A 1 84 ? 7.280 0.411 -19.978 1.00 89.31 84 LEU A O 1
ATOM 700 N N . ASN A 1 85 ? 6.287 0.925 -18.040 1.00 88.62 85 ASN A N 1
ATOM 701 C CA . ASN A 1 85 ? 5.148 0.037 -18.247 1.00 88.62 85 ASN A CA 1
ATOM 702 C C . ASN A 1 85 ? 4.088 0.727 -19.129 1.00 88.62 85 ASN A C 1
ATOM 704 O O . ASN A 1 85 ? 3.407 1.632 -18.637 1.00 88.62 85 ASN A O 1
ATOM 708 N N . PRO A 1 86 ? 3.895 0.309 -20.395 1.00 86.25 86 PRO A N 1
ATOM 709 C CA . PRO A 1 86 ? 2.968 0.985 -21.291 1.00 86.25 86 PRO A CA 1
ATOM 710 C C . PRO A 1 86 ? 1.511 0.881 -20.820 1.00 86.25 86 PRO A C 1
ATOM 712 O O . PRO A 1 86 ? 0.754 1.830 -21.006 1.00 86.25 86 PRO A O 1
ATOM 715 N N . GLU A 1 87 ? 1.141 -0.195 -20.107 1.00 86.69 87 GLU A N 1
ATOM 716 C CA . GLU A 1 87 ? -0.207 -0.365 -19.533 1.00 86.69 87 GLU A CA 1
ATOM 717 C C . GLU A 1 87 ? -0.591 0.742 -18.537 1.00 86.69 87 GLU A C 1
ATOM 719 O O . GLU A 1 87 ? -1.767 0.897 -18.219 1.00 86.69 87 GLU A O 1
ATOM 724 N N . MET A 1 88 ? 0.382 1.496 -18.015 1.00 83.88 88 MET A N 1
ATOM 725 C CA . MET A 1 88 ? 0.139 2.565 -17.042 1.00 83.88 88 MET A CA 1
ATOM 726 C C . MET A 1 88 ? -0.126 3.925 -17.694 1.00 83.88 88 MET A C 1
ATOM 728 O O . MET A 1 88 ? -0.786 4.764 -17.087 1.00 83.88 88 MET A O 1
ATOM 732 N N . PHE A 1 89 ? 0.404 4.162 -18.898 1.00 83.44 89 PHE A N 1
ATOM 733 C CA . PHE A 1 89 ? 0.473 5.507 -19.486 1.00 83.44 89 PHE A CA 1
ATOM 734 C C . PHE A 1 89 ? -0.100 5.609 -20.905 1.00 83.44 89 PHE A C 1
ATOM 736 O O . PHE A 1 89 ? -0.207 6.719 -21.423 1.00 83.44 89 PHE A O 1
ATOM 743 N N . TYR A 1 90 ? -0.500 4.494 -21.524 1.00 82.44 90 TYR A N 1
ATOM 744 C CA . TYR A 1 90 ? -1.110 4.477 -22.853 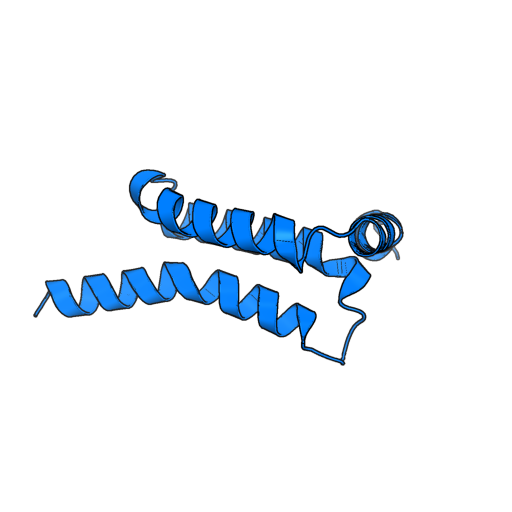1.00 82.44 90 TYR A CA 1
ATOM 745 C C . TYR A 1 90 ? -2.481 3.796 -22.814 1.00 82.44 90 TYR A C 1
ATOM 747 O O . TYR A 1 90 ? -2.655 2.757 -22.185 1.00 82.44 90 TYR A O 1
ATOM 755 N N . GLU A 1 91 ? -3.461 4.371 -23.516 1.00 73.69 91 GLU A N 1
ATOM 756 C CA . GLU A 1 91 ? -4.837 3.847 -23.571 1.00 73.69 91 GLU A CA 1
ATOM 757 C C . GLU A 1 91 ? -4.963 2.555 -24.409 1.00 73.69 91 GLU A C 1
ATOM 759 O O . GLU A 1 91 ? -5.987 1.884 -24.335 1.00 73.69 91 GLU A O 1
ATOM 764 N N . ASN A 1 92 ? -3.910 2.175 -25.149 1.00 68.06 92 ASN A N 1
ATOM 765 C 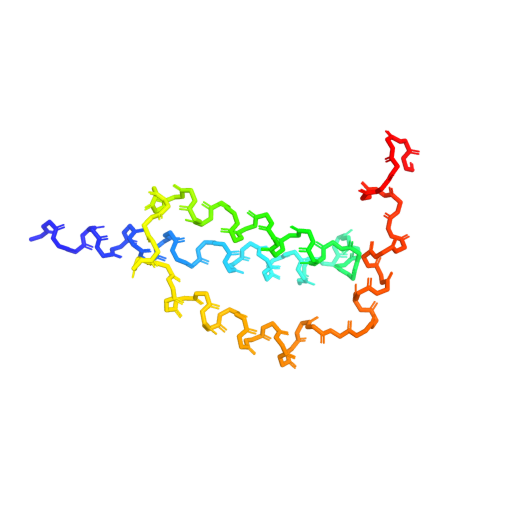CA . ASN A 1 92 ? -3.786 0.930 -25.922 1.00 68.06 92 ASN A CA 1
ATOM 766 C C . ASN A 1 92 ? -2.337 0.393 -25.832 1.00 68.06 92 ASN A C 1
ATOM 768 O O . ASN A 1 92 ? -1.535 0.681 -26.724 1.00 68.06 92 ASN A O 1
ATOM 772 N N . PRO A 1 93 ? -1.978 -0.281 -24.730 1.00 59.59 93 PRO A N 1
ATOM 773 C CA . PRO A 1 93 ? -0.612 -0.719 -24.437 1.00 59.59 93 PRO A CA 1
ATOM 774 C C . PRO A 1 93 ? -0.140 -1.950 -25.219 1.00 59.59 93 PRO A C 1
ATOM 776 O O . PRO A 1 93 ? -0.994 -2.737 -25.690 1.00 59.59 93 PRO A O 1
#

Foldseek 3Di:
DVVVVVVVLLVCLLCVLVVQLVCLPVVPPDPSLQCSVVSNVVSVVSSCVSVVVPCVSHVVSVVVVVVCCVPPPPDVSSVVSNVPDCVNPPPPD

pLDDT: mean 85.6, std 7.12, range [59.59, 95.38]

InterPro domains:
  IPR012337 Ribonuclease H-like superfamily [SSF53098] (2-90)

Organism: Cajanus cajan (NCBI:txid3821)